Protein AF-A0A929SI65-F1 (afdb_monomer_lite)

Secondary structure (DSSP, 8-state):
--SSTTHHHHGGGTTT-SS----HHHHHHHHHHHHHHHHHHHHHHHTT-TT--HHHHHHHHHHHHHHGGGS-HHHHHHHHHHHHHHHHHHHHHHHHHHHT-

Structure (mmCIF, N/CA/C/O backbone):
data_AF-A0A929SI65-F1
#
_entry.id   AF-A0A929SI65-F1
#
loop_
_atom_site.group_PDB
_atom_site.id
_atom_site.type_symbol
_atom_site.label_atom_id
_atom_site.label_alt_id
_atom_site.label_comp_id
_atom_site.label_asym_id
_atom_site.label_entity_id
_atom_site.label_seq_id
_atom_site.pdbx_PDB_ins_code
_atom_site.Cartn_x
_atom_site.Cartn_y
_atom_site.Cartn_z
_atom_site.occupancy
_atom_site.B_iso_or_equiv
_atom_site.auth_seq_id
_atom_site.auth_comp_id
_atom_site.auth_asym_id
_atom_site.auth_atom_id
_atom_site.pdbx_PDB_model_num
ATOM 1 N N . MET A 1 1 ? 26.112 -36.694 -34.587 1.00 48.19 1 MET A N 1
ATOM 2 C CA . MET A 1 1 ? 25.001 -35.937 -33.964 1.00 48.19 1 MET A CA 1
ATOM 3 C C . MET A 1 1 ? 25.520 -35.176 -32.743 1.00 48.19 1 MET A C 1
ATOM 5 O O . MET A 1 1 ? 25.624 -35.774 -31.685 1.00 48.19 1 MET A O 1
ATOM 9 N N . LYS A 1 2 ? 25.972 -33.918 -32.879 1.00 50.22 2 LYS A N 1
ATOM 10 C CA . LYS A 1 2 ? 26.474 -33.116 -31.732 1.00 50.22 2 LYS A CA 1
ATOM 11 C C . LYS A 1 2 ? 26.578 -31.607 -32.040 1.00 50.22 2 LYS A C 1
ATOM 13 O O . LYS A 1 2 ? 27.536 -30.957 -31.653 1.00 50.22 2 LYS A O 1
ATOM 18 N N . LYS A 1 3 ? 25.615 -31.049 -32.788 1.00 49.16 3 LYS A N 1
ATOM 19 C CA . LYS A 1 3 ? 25.568 -29.600 -33.099 1.00 49.16 3 LYS A CA 1
ATOM 20 C C . LYS A 1 3 ? 24.253 -28.892 -32.733 1.00 49.16 3 LYS A C 1
ATOM 22 O O . LYS A 1 3 ? 24.191 -27.679 -32.856 1.00 49.16 3 LYS A O 1
ATOM 27 N N . SER A 1 4 ? 23.246 -29.592 -32.201 1.00 56.72 4 SER A N 1
ATOM 28 C CA . SER A 1 4 ? 21.922 -28.986 -31.942 1.00 56.72 4 SER A CA 1
ATOM 29 C C . SER A 1 4 ? 21.636 -28.583 -30.491 1.00 56.72 4 SER A C 1
ATOM 31 O O . SER A 1 4 ? 20.565 -28.054 -30.225 1.00 56.72 4 SER A O 1
ATOM 33 N N . LEU A 1 5 ? 22.559 -28.783 -29.545 1.00 52.94 5 LEU A N 1
ATOM 34 C CA . LEU A 1 5 ? 22.311 -28.432 -28.134 1.00 52.94 5 LEU A CA 1
ATOM 35 C C . LEU A 1 5 ? 22.540 -26.947 -27.808 1.00 52.94 5 LEU A C 1
ATOM 37 O O . LEU A 1 5 ? 21.985 -26.453 -26.836 1.00 52.94 5 LEU A O 1
ATOM 41 N N . LEU A 1 6 ? 23.301 -26.219 -28.630 1.00 52.31 6 LEU A N 1
ATOM 42 C CA . LEU A 1 6 ? 23.564 -24.790 -28.405 1.00 52.31 6 LEU A CA 1
ATOM 43 C C . LEU A 1 6 ? 22.420 -23.877 -28.874 1.00 52.31 6 LEU A C 1
ATOM 45 O O . LEU A 1 6 ? 22.271 -22.781 -28.347 1.00 52.31 6 LEU A O 1
ATOM 49 N N . LEU A 1 7 ? 21.576 -24.325 -29.811 1.00 51.19 7 LEU A N 1
ATOM 50 C CA . LEU A 1 7 ? 20.466 -23.514 -30.335 1.00 51.19 7 LEU A CA 1
ATOM 51 C C . LEU A 1 7 ? 19.223 -23.530 -29.433 1.00 51.19 7 LEU A C 1
ATOM 53 O O . LEU A 1 7 ? 18.476 -22.558 -29.415 1.00 51.19 7 LEU A O 1
ATOM 57 N N . LEU A 1 8 ? 19.032 -24.576 -28.622 1.00 51.12 8 LEU A N 1
ATOM 58 C CA . LEU A 1 8 ? 17.937 -24.637 -27.643 1.00 51.12 8 LEU A CA 1
ATOM 59 C C . LEU A 1 8 ? 18.182 -23.752 -26.409 1.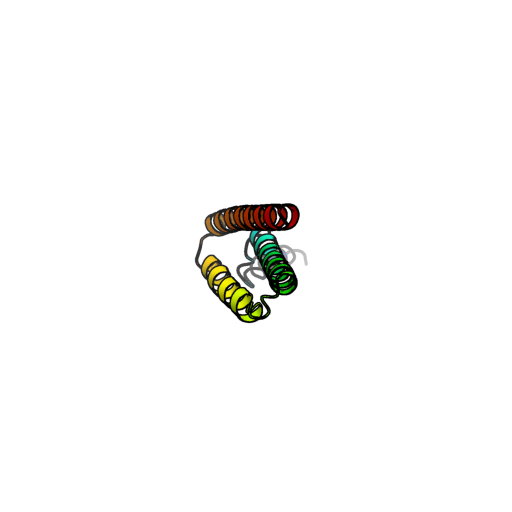00 51.12 8 LEU A C 1
ATOM 61 O O . LEU A 1 8 ? 17.228 -23.367 -25.740 1.00 51.12 8 LEU A O 1
ATOM 65 N N . ALA A 1 9 ? 19.435 -23.378 -26.130 1.00 51.72 9 ALA A N 1
ATOM 66 C CA . ALA A 1 9 ? 19.773 -22.493 -25.015 1.00 51.72 9 ALA A CA 1
ATOM 67 C C . ALA A 1 9 ? 19.530 -21.002 -25.324 1.00 51.72 9 ALA A C 1
ATOM 69 O O . ALA A 1 9 ? 19.297 -20.226 -24.400 1.00 51.72 9 ALA A O 1
ATOM 70 N N . LEU A 1 10 ? 19.522 -20.590 -26.601 1.00 44.00 10 LEU A N 1
ATOM 71 C CA . LEU A 1 10 ? 19.241 -19.196 -26.977 1.00 44.00 10 LEU A CA 1
ATOM 72 C C . LEU A 1 10 ? 17.742 -18.855 -27.009 1.00 44.00 10 LEU A C 1
ATOM 74 O O . LEU A 1 10 ? 17.383 -17.693 -26.839 1.00 44.00 10 LEU A O 1
ATOM 78 N N . CYS A 1 11 ? 16.852 -19.841 -27.152 1.00 50.94 11 CYS A N 1
ATOM 79 C CA . CYS A 1 11 ? 15.403 -19.598 -27.131 1.00 50.94 11 CYS A CA 1
ATOM 80 C C . CYS A 1 11 ? 14.806 -19.511 -25.715 1.00 50.94 11 CYS A C 1
ATOM 82 O O . CYS A 1 11 ? 13.673 -19.057 -25.566 1.00 50.94 11 CYS A O 1
ATOM 84 N N . ALA A 1 12 ? 15.557 -19.862 -24.665 1.00 47.69 12 ALA A N 1
ATOM 85 C CA . ALA A 1 12 ? 15.097 -19.706 -23.283 1.00 47.69 12 ALA A CA 1
ATOM 86 C C . ALA A 1 12 ? 15.080 -18.238 -22.806 1.00 47.69 12 ALA A C 1
ATOM 88 O O . ALA A 1 12 ? 14.394 -17.924 -21.839 1.00 47.69 12 ALA A O 1
ATOM 89 N N . PHE A 1 13 ? 15.765 -17.324 -23.506 1.00 50.56 13 PHE A N 1
ATOM 90 C CA . PHE A 1 13 ? 15.754 -15.888 -23.186 1.00 50.56 13 PHE A CA 1
ATOM 91 C C . PHE A 1 13 ? 14.695 -15.080 -23.954 1.00 50.56 13 PHE A C 1
ATOM 93 O O . PHE A 1 13 ? 14.452 -13.922 -23.628 1.00 50.56 13 PHE A O 1
ATOM 100 N N . ALA A 1 14 ? 14.025 -15.686 -24.941 1.00 51.16 14 ALA A N 1
ATOM 101 C CA . ALA A 1 14 ? 12.939 -15.051 -25.694 1.00 51.16 14 ALA A CA 1
ATOM 102 C C . ALA A 1 14 ? 11.536 -15.396 -25.147 1.00 51.16 14 ALA A C 1
ATOM 104 O O . ALA A 1 14 ? 10.557 -14.759 -25.525 1.00 51.16 14 ALA A O 1
ATOM 105 N N . GLY A 1 15 ? 11.429 -16.370 -24.232 1.00 41.47 15 GLY A N 1
ATOM 106 C CA . GLY A 1 15 ? 10.166 -16.804 -23.612 1.00 41.47 15 GLY A CA 1
ATOM 107 C C . GLY A 1 15 ? 9.781 -16.086 -22.311 1.00 41.47 15 GLY A C 1
ATOM 108 O O . GLY A 1 15 ? 8.687 -16.304 -21.803 1.00 41.47 15 GLY A O 1
ATOM 109 N N . GLN A 1 16 ? 10.646 -15.220 -21.771 1.00 41.50 16 GLN A N 1
ATOM 110 C CA . GLN A 1 16 ? 10.372 -14.396 -20.579 1.00 41.50 16 GLN A CA 1
ATOM 111 C C . GLN A 1 16 ? 10.190 -12.906 -20.907 1.00 41.50 16 GLN A C 1
ATOM 113 O O . GLN A 1 16 ? 10.216 -12.059 -20.022 1.00 41.50 16 GLN A O 1
ATOM 118 N N . LEU A 1 17 ? 9.917 -12.582 -22.174 1.00 42.88 17 LEU A N 1
ATOM 119 C CA . LEU A 1 17 ? 9.223 -11.339 -22.532 1.00 42.88 17 LEU A CA 1
ATOM 120 C C . LEU A 1 17 ? 7.697 -11.452 -22.303 1.00 42.88 17 LEU A C 1
ATOM 122 O O . LEU A 1 17 ? 6.915 -10.664 -22.830 1.00 42.88 17 LEU A O 1
ATOM 126 N N . ALA A 1 18 ? 7.252 -12.448 -21.533 1.00 46.09 18 ALA A N 1
ATOM 127 C CA . ALA A 1 18 ? 5.867 -12.626 -21.132 1.00 46.09 18 ALA A CA 1
ATOM 128 C C . ALA A 1 18 ? 5.598 -11.800 -19.864 1.00 46.09 18 ALA A C 1
ATOM 130 O O . ALA A 1 18 ? 5.960 -12.206 -18.765 1.00 46.09 18 ALA A O 1
ATOM 131 N N . ALA A 1 19 ? 4.951 -10.647 -20.065 1.00 45.56 19 ALA A N 1
ATOM 132 C CA . ALA A 1 19 ? 4.637 -9.601 -19.090 1.00 45.56 19 ALA A CA 1
ATOM 133 C C . ALA A 1 19 ? 5.871 -8.868 -18.543 1.00 45.56 19 ALA A C 1
ATOM 135 O O . ALA A 1 19 ? 6.790 -9.461 -17.993 1.00 45.56 19 ALA A O 1
ATOM 136 N N . ALA A 1 20 ? 5.885 -7.539 -18.661 1.00 54.53 20 ALA A N 1
ATOM 137 C CA . ALA A 1 20 ? 6.797 -6.703 -17.893 1.00 54.53 20 ALA A CA 1
ATOM 138 C C . ALA A 1 20 ? 6.494 -6.913 -16.398 1.00 54.53 20 ALA A C 1
ATOM 140 O O . ALA A 1 20 ? 5.632 -6.249 -15.822 1.00 54.53 20 ALA A O 1
ATOM 141 N N . ASP A 1 21 ? 7.136 -7.914 -15.796 1.00 71.38 21 ASP A N 1
ATOM 142 C CA . ASP A 1 21 ? 7.067 -8.193 -14.372 1.00 71.38 21 ASP A CA 1
ATOM 143 C C . ASP A 1 21 ? 7.616 -6.953 -13.661 1.00 71.38 21 ASP A C 1
ATOM 145 O O . ASP A 1 21 ? 8.816 -6.662 -13.720 1.00 71.38 21 ASP A O 1
ATOM 149 N N . MET A 1 22 ? 6.717 -6.176 -13.050 1.00 83.06 22 MET A N 1
ATOM 150 C CA . MET A 1 22 ? 7.100 -5.034 -12.222 1.00 83.06 22 MET A CA 1
ATOM 151 C C . MET A 1 22 ? 8.139 -5.490 -11.183 1.00 83.06 22 MET A C 1
ATOM 153 O O . MET A 1 22 ? 8.031 -6.618 -10.676 1.00 83.06 22 MET A O 1
ATOM 157 N N . PRO A 1 23 ? 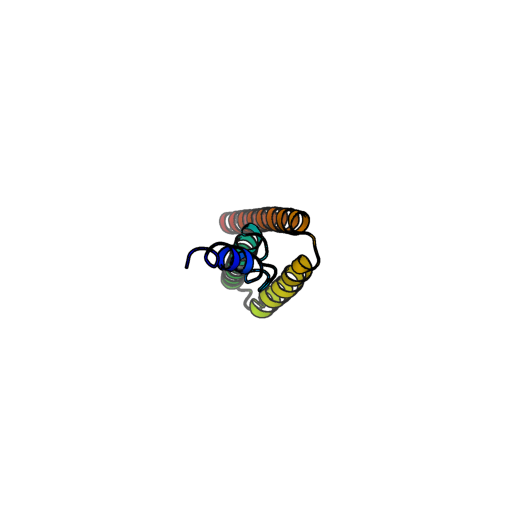9.121 -4.639 -10.832 1.00 90.56 23 PRO A N 1
ATOM 158 C CA . PRO A 1 23 ? 10.153 -4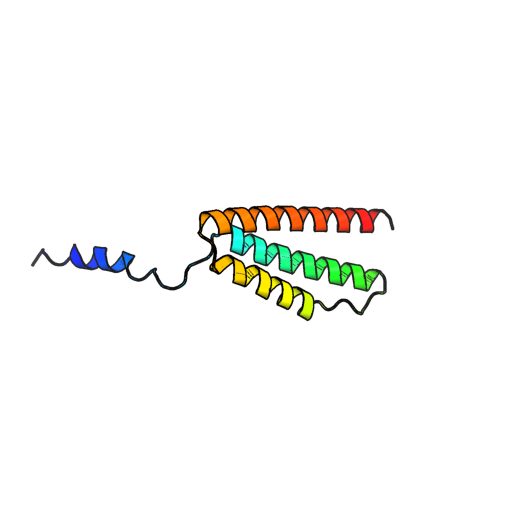.962 -9.860 1.00 90.56 23 PRO A CA 1
ATOM 159 C C . PRO A 1 23 ? 9.580 -5.583 -8.585 1.00 90.56 23 PRO A C 1
ATOM 161 O O . PRO A 1 23 ? 8.495 -5.221 -8.125 1.00 90.56 23 PRO A O 1
ATOM 164 N N . ALA A 1 24 ? 10.326 -6.494 -7.954 1.00 92.62 24 ALA A N 1
ATOM 165 C CA . ALA A 1 24 ? 9.862 -7.202 -6.757 1.00 92.62 24 ALA A CA 1
ATOM 166 C C . ALA A 1 24 ? 9.422 -6.253 -5.623 1.00 92.62 24 ALA A C 1
ATOM 168 O O . ALA A 1 24 ? 8.530 -6.583 -4.839 1.00 92.62 24 ALA A O 1
ATOM 169 N N . VAL A 1 25 ? 10.013 -5.055 -5.551 1.00 94.19 25 VAL A N 1
ATOM 170 C CA . VAL A 1 25 ? 9.617 -4.011 -4.598 1.00 94.19 25 VAL A CA 1
ATOM 171 C C . VAL A 1 25 ? 8.196 -3.489 -4.840 1.00 94.19 25 VAL A C 1
ATOM 173 O O . VAL A 1 25 ? 7.484 -3.231 -3.877 1.00 94.19 25 VAL A O 1
ATOM 176 N N . CYS A 1 26 ? 7.724 -3.442 -6.085 1.00 94.12 26 CYS A N 1
ATOM 177 C CA . CYS A 1 26 ? 6.355 -3.048 -6.415 1.00 94.12 26 CYS A CA 1
ATOM 178 C C . CYS A 1 26 ? 5.329 -4.086 -5.954 1.00 94.12 26 CYS A C 1
ATOM 180 O O . CYS A 1 26 ? 4.289 -3.729 -5.405 1.00 94.12 26 CYS A O 1
ATOM 182 N N . LYS A 1 27 ? 5.653 -5.385 -6.048 1.00 94.00 27 LYS A N 1
ATOM 183 C CA . LYS A 1 27 ? 4.805 -6.447 -5.473 1.00 94.00 27 LYS A CA 1
ATOM 184 C C . LYS A 1 27 ? 4.663 -6.284 -3.952 1.00 94.00 27 LYS A C 1
ATOM 186 O O . LYS A 1 27 ? 3.568 -6.452 -3.417 1.00 94.00 27 LYS A O 1
ATOM 191 N N . LYS A 1 28 ? 5.750 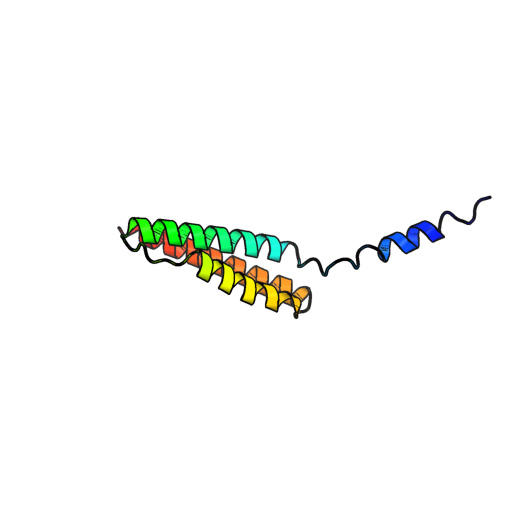-5.909 -3.261 1.00 95.75 28 LYS A N 1
ATOM 192 C CA . LYS A 1 28 ? 5.718 -5.584 -1.822 1.00 95.75 28 LYS A CA 1
ATOM 193 C C . LYS A 1 28 ? 4.880 -4.336 -1.543 1.00 95.75 28 LYS A C 1
ATOM 195 O O . LYS A 1 28 ? 4.077 -4.367 -0.619 1.00 95.75 28 LYS A O 1
ATOM 200 N N . TYR A 1 29 ? 5.038 -3.287 -2.351 1.00 96.94 29 TYR A N 1
ATOM 201 C CA . TYR A 1 29 ? 4.257 -2.055 -2.244 1.00 96.94 29 TYR A CA 1
ATOM 202 C C . TYR A 1 29 ? 2.754 -2.317 -2.360 1.00 96.94 29 TYR A C 1
ATOM 204 O O . TYR A 1 29 ? 2.015 -1.979 -1.441 1.00 96.94 29 TYR A O 1
ATOM 212 N N . LYS A 1 30 ? 2.310 -3.020 -3.411 1.00 96.25 30 LYS A N 1
ATOM 213 C CA . LYS A 1 30 ? 0.893 -3.370 -3.600 1.00 96.25 30 LYS A CA 1
ATOM 214 C C . LYS A 1 30 ? 0.308 -4.116 -2.404 1.00 96.25 30 LYS A C 1
ATOM 216 O O . LYS A 1 30 ? -0.772 -3.772 -1.932 1.00 96.25 30 LYS A O 1
ATOM 221 N N . LYS A 1 31 ? 1.029 -5.117 -1.890 1.00 96.88 31 LYS A N 1
ATOM 222 C CA . LYS A 1 31 ? 0.594 -5.860 -0.703 1.00 96.88 31 LYS A CA 1
ATOM 223 C C . LYS A 1 31 ? 0.470 -4.946 0.523 1.00 96.88 31 LYS A C 1
ATOM 225 O O . LYS A 1 31 ? -0.558 -4.976 1.189 1.00 96.88 31 LYS A O 1
ATOM 230 N N . ALA A 1 32 ? 1.488 -4.129 0.792 1.00 97.19 32 ALA A N 1
ATOM 231 C CA . ALA A 1 32 ? 1.507 -3.231 1.945 1.00 97.19 32 ALA A CA 1
ATOM 232 C C . ALA A 1 32 ? 0.395 -2.169 1.875 1.00 97.19 32 ALA A C 1
ATOM 234 O O . ALA A 1 32 ? -0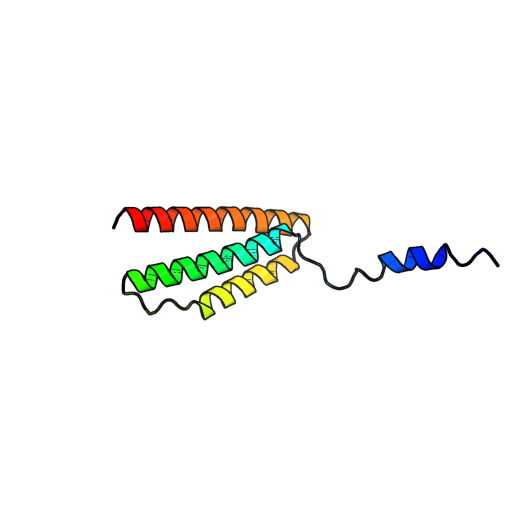.269 -1.910 2.873 1.00 97.19 32 ALA A O 1
ATOM 235 N N . ALA A 1 33 ? 0.140 -1.601 0.694 1.00 97.50 33 ALA A N 1
ATOM 236 C CA . ALA A 1 33 ? -0.933 -0.632 0.493 1.00 97.50 33 ALA A CA 1
ATOM 237 C C . ALA A 1 33 ? -2.315 -1.238 0.785 1.00 97.50 33 ALA A C 1
ATOM 239 O O . ALA A 1 33 ? -3.097 -0.659 1.533 1.00 97.50 33 ALA A O 1
ATOM 240 N N . TYR A 1 34 ? -2.591 -2.442 0.274 1.00 97.69 34 TYR A N 1
ATOM 241 C CA . TYR A 1 34 ? -3.838 -3.162 0.557 1.00 97.69 34 TYR A CA 1
ATOM 242 C C . TYR A 1 34 ? -4.022 -3.441 2.052 1.00 97.69 34 TYR A C 1
ATOM 244 O O . TYR A 1 34 ? -5.102 -3.211 2.595 1.00 97.69 34 TYR A O 1
ATOM 252 N N . GLU A 1 35 ? -2.970 -3.922 2.718 1.00 97.56 35 GLU A N 1
ATOM 253 C CA . GLU A 1 35 ? -2.996 -4.175 4.160 1.00 97.56 35 GLU A CA 1
ATOM 254 C C . GLU A 1 35 ? -3.235 -2.884 4.956 1.00 97.56 35 GLU A C 1
ATOM 256 O O . GLU A 1 35 ? -3.981 -2.901 5.937 1.00 97.56 35 GLU A O 1
ATOM 261 N N . SER A 1 36 ? -2.652 -1.762 4.524 1.00 96.88 36 SER A N 1
ATOM 262 C CA . SER A 1 36 ? -2.862 -0.449 5.139 1.00 96.88 36 SER A CA 1
ATOM 263 C C . SER A 1 36 ? -4.302 0.046 4.965 1.00 96.88 36 SER A C 1
ATOM 265 O O . SER A 1 36 ? -4.937 0.410 5.955 1.00 96.88 36 SER A O 1
ATOM 267 N N . ILE A 1 37 ? -4.879 -0.058 3.761 1.00 97.19 37 ILE A N 1
ATOM 268 C CA . ILE A 1 37 ? -6.298 0.254 3.497 1.00 97.19 37 ILE A CA 1
ATOM 269 C C . ILE A 1 37 ? -7.213 -0.560 4.426 1.00 97.19 37 ILE A C 1
ATOM 271 O O . ILE A 1 37 ? -8.107 -0.009 5.070 1.00 97.19 37 ILE A O 1
ATOM 275 N N . ASP A 1 38 ? -6.957 -1.863 4.576 1.00 96.00 38 ASP A N 1
ATOM 276 C CA . ASP A 1 38 ? -7.751 -2.723 5.461 1.00 96.00 38 ASP A CA 1
ATOM 277 C C . ASP A 1 38 ? -7.582 -2.353 6.949 1.00 96.00 38 ASP A C 1
ATOM 279 O O . ASP A 1 38 ? -8.533 -2.445 7.734 1.00 96.00 38 ASP A O 1
ATOM 283 N N . LYS A 1 39 ? -6.387 -1.917 7.371 1.00 95.06 39 LYS A N 1
ATOM 284 C CA . LYS A 1 39 ? -6.142 -1.415 8.736 1.00 95.06 39 LYS A CA 1
ATOM 285 C C . LYS A 1 39 ? -6.880 -0.101 8.995 1.00 95.06 39 LYS A C 1
ATOM 287 O O . LYS A 1 39 ? -7.441 0.052 10.083 1.00 95.06 39 LYS A O 1
ATOM 292 N N . ILE A 1 40 ? -6.899 0.812 8.023 1.00 93.69 40 ILE A N 1
ATOM 293 C CA . ILE A 1 40 ? -7.633 2.083 8.096 1.00 93.69 40 ILE A CA 1
ATOM 294 C C . ILE A 1 40 ? -9.130 1.809 8.213 1.00 93.69 40 ILE A C 1
ATOM 296 O O . ILE A 1 40 ? -9.767 2.340 9.116 1.00 93.69 40 ILE A O 1
ATOM 300 N N . ALA A 1 41 ? -9.674 0.909 7.392 1.00 94.00 41 ALA A N 1
ATOM 301 C CA . ALA A 1 41 ? -11.082 0.522 7.445 1.00 94.00 41 ALA A CA 1
ATOM 302 C C . ALA A 1 41 ? -11.492 -0.021 8.820 1.00 94.00 41 ALA A C 1
ATOM 304 O O . ALA A 1 41 ? -12.499 0.389 9.397 1.00 94.00 41 ALA A O 1
ATOM 305 N N . LYS A 1 42 ? -10.677 -0.920 9.389 1.00 92.88 42 LYS A N 1
ATOM 306 C CA . LYS A 1 42 ? -10.905 -1.461 10.739 1.00 92.88 42 LYS A CA 1
ATOM 307 C C . LYS A 1 42 ? -10.872 -0.367 11.802 1.00 92.88 42 LYS A C 1
ATOM 309 O O . LYS A 1 42 ? -11.679 -0.397 12.726 1.00 92.88 42 LYS A O 1
ATOM 314 N N . PHE A 1 43 ? -9.945 0.580 11.681 1.00 90.88 43 PHE A N 1
ATOM 315 C CA . PHE A 1 43 ? -9.852 1.710 12.598 1.00 90.88 43 PHE A CA 1
ATOM 316 C C . PHE A 1 43 ? -11.041 2.670 12.462 1.00 90.88 43 PHE A C 1
ATOM 318 O O . PHE A 1 43 ? -11.610 3.059 13.475 1.00 90.88 43 PHE A O 1
ATOM 325 N N . ALA A 1 44 ? -11.465 2.996 11.239 1.00 90.88 44 ALA A N 1
ATOM 326 C CA . ALA A 1 44 ? -12.646 3.817 10.975 1.00 90.88 44 ALA A CA 1
ATOM 327 C C . ALA A 1 44 ? -13.905 3.188 11.590 1.00 90.88 44 ALA A C 1
ATOM 329 O O . ALA A 1 44 ? -14.610 3.846 12.356 1.00 90.88 44 ALA A O 1
ATOM 330 N N . LYS A 1 45 ? -14.104 1.880 11.378 1.00 90.56 45 LYS A N 1
ATOM 331 C CA . LYS A 1 45 ? -15.205 1.128 11.990 1.00 90.56 45 LYS A CA 1
ATOM 332 C C . LYS A 1 45 ? -15.164 1.168 13.520 1.00 90.56 45 LYS A C 1
ATOM 334 O O . LYS A 1 45 ? -16.198 1.366 14.148 1.00 90.56 45 LYS A O 1
ATOM 339 N N . ALA A 1 46 ? -13.985 1.018 14.128 1.00 90.12 46 ALA A N 1
ATOM 340 C CA . ALA A 1 46 ? -13.830 1.114 15.582 1.00 90.12 46 ALA A CA 1
ATOM 341 C C . ALA A 1 46 ? -14.184 2.510 16.135 1.00 90.12 46 ALA A C 1
ATOM 343 O O . ALA A 1 46 ? -14.579 2.623 17.289 1.00 90.12 46 ALA A O 1
ATOM 344 N N . GLN A 1 47 ? -14.096 3.553 15.306 1.00 87.31 47 GLN A N 1
ATOM 345 C CA . GLN A 1 47 ? -14.513 4.919 15.635 1.00 87.31 47 GLN A CA 1
ATOM 346 C C . GLN A 1 47 ? -15.972 5.237 15.261 1.00 87.31 47 GLN A C 1
ATOM 348 O O . GLN A 1 47 ? -16.370 6.400 15.294 1.00 87.31 47 GLN A O 1
ATOM 353 N N . GLY A 1 48 ? -16.769 4.240 14.867 1.00 88.75 48 GLY A N 1
ATOM 354 C CA . GLY A 1 48 ? -18.157 4.445 14.440 1.00 88.75 48 GLY A CA 1
ATOM 355 C C . GLY A 1 48 ? -18.307 5.078 13.053 1.00 88.75 48 GLY A C 1
ATOM 356 O O . GLY A 1 48 ? -19.393 5.533 12.709 1.00 88.75 48 GLY A O 1
ATOM 357 N N . LYS A 1 49 ? -17.236 5.114 12.247 1.00 82.38 49 LYS A N 1
ATOM 358 C CA . LYS A 1 49 ? -17.266 5.544 10.841 1.00 82.38 49 LYS A CA 1
ATOM 359 C C . LYS A 1 49 ? -17.375 4.318 9.937 1.00 82.38 49 LYS A C 1
ATOM 361 O O . LYS A 1 49 ? -16.371 3.706 9.572 1.00 82.38 49 LYS A O 1
ATOM 366 N N . GLU A 1 50 ? -18.609 3.911 9.655 1.00 78.38 50 GLU A N 1
ATOM 367 C CA . GLU A 1 50 ? -18.917 2.694 8.887 1.00 78.38 50 GLU A CA 1
ATOM 368 C C . GLU A 1 50 ? -18.884 2.894 7.363 1.00 78.38 50 GLU A C 1
ATOM 370 O O . GLU A 1 50 ? -18.971 1.929 6.609 1.00 78.38 50 GLU A O 1
ATOM 375 N N . ASP A 1 51 ? -18.722 4.133 6.906 1.00 86.62 51 ASP A N 1
ATOM 376 C CA . ASP A 1 51 ? -18.811 4.571 5.512 1.00 86.62 51 ASP A CA 1
ATOM 377 C C . ASP A 1 51 ? -17.477 4.532 4.746 1.00 86.62 51 ASP A C 1
ATOM 379 O O . ASP A 1 51 ? -17.399 4.994 3.608 1.00 86.62 51 ASP A O 1
ATOM 383 N N . TYR A 1 52 ? -16.414 3.965 5.328 1.00 88.69 52 TYR A N 1
ATOM 384 C CA . TYR A 1 52 ? -15.135 3.839 4.629 1.00 88.69 52 TYR A CA 1
ATOM 385 C C . TYR A 1 52 ? -15.220 2.838 3.464 1.00 88.69 52 TYR A C 1
ATOM 387 O O . TYR A 1 52 ? -15.287 1.621 3.667 1.00 88.69 52 TYR A O 1
ATOM 395 N N . ASP A 1 53 ? -15.159 3.350 2.233 1.00 93.81 53 ASP A N 1
ATOM 396 C CA . ASP A 1 53 ? -15.205 2.544 1.012 1.00 93.81 53 ASP A CA 1
ATOM 397 C C . ASP A 1 53 ? -13.858 1.860 0.713 1.00 93.81 53 ASP A C 1
ATOM 399 O O . ASP A 1 53 ? -13.015 2.348 -0.043 1.00 93.81 53 ASP A O 1
ATOM 403 N N . VAL A 1 54 ? -13.667 0.675 1.300 1.00 94.75 54 VAL A N 1
ATOM 404 C CA . VAL A 1 54 ? -12.496 -0.188 1.060 1.00 94.75 54 VAL A CA 1
ATOM 405 C C . VAL A 1 54 ? -12.353 -0.565 -0.413 1.00 94.75 54 VAL A C 1
ATOM 407 O O . VAL A 1 54 ? -11.234 -0.665 -0.922 1.00 94.75 54 VAL A O 1
ATOM 410 N N . ALA A 1 55 ? -13.471 -0.834 -1.090 1.00 96.00 55 ALA A N 1
ATOM 411 C CA . ALA A 1 55 ? -13.455 -1.294 -2.471 1.00 96.00 55 ALA A CA 1
ATOM 412 C C . ALA A 1 55 ? -13.043 -0.155 -3.410 1.00 96.00 55 ALA A C 1
ATOM 414 O O . ALA A 1 55 ? -12.183 -0.364 -4.268 1.00 96.00 55 ALA A O 1
ATOM 415 N N . GLY A 1 56 ? -13.592 1.043 -3.195 1.00 97.62 56 GLY A N 1
ATOM 416 C CA . GLY A 1 56 ? -13.181 2.275 -3.864 1.00 97.62 56 GLY A CA 1
ATOM 417 C C . GLY A 1 56 ? -11.702 2.572 -3.646 1.00 97.62 56 GLY A C 1
ATOM 418 O O . GLY A 1 56 ? -10.956 2.662 -4.615 1.00 97.62 56 GLY A O 1
ATOM 419 N N . ALA A 1 57 ? -11.237 2.573 -2.393 1.00 95.56 57 ALA A N 1
ATOM 420 C CA . ALA A 1 57 ? -9.833 2.841 -2.075 1.00 95.56 57 ALA A CA 1
ATOM 421 C C . ALA A 1 57 ? -8.858 1.853 -2.749 1.00 95.56 57 ALA A C 1
ATOM 423 O O . ALA A 1 57 ? -7.822 2.257 -3.277 1.00 95.56 57 ALA A O 1
ATOM 424 N N . LYS A 1 58 ? -9.184 0.551 -2.779 1.00 97.06 58 LYS A N 1
ATOM 425 C CA . LYS A 1 58 ? -8.361 -0.458 -3.478 1.00 97.06 58 LYS A CA 1
ATOM 426 C C . LYS A 1 58 ? -8.385 -0.279 -4.994 1.00 97.06 58 LYS A C 1
ATOM 428 O O . LYS A 1 58 ? -7.365 -0.503 -5.642 1.00 97.06 58 LYS A O 1
ATOM 433 N N . LYS A 1 59 ? -9.529 0.113 -5.557 1.00 97.56 59 LYS A N 1
ATOM 434 C CA . LYS A 1 59 ? -9.680 0.385 -6.990 1.00 97.56 59 LYS A CA 1
ATOM 435 C C . LYS A 1 59 ? -8.874 1.612 -7.417 1.00 97.56 59 LYS A C 1
ATOM 437 O O . LYS A 1 59 ? -8.200 1.545 -8.443 1.00 97.56 59 LYS A O 1
ATOM 442 N N . ASP A 1 60 ? -8.924 2.686 -6.637 1.00 96.81 60 ASP A N 1
ATOM 443 C CA . ASP A 1 60 ? -8.154 3.904 -6.897 1.00 96.81 60 ASP A CA 1
ATOM 444 C C . ASP A 1 60 ? -6.655 3.609 -6.807 1.00 96.81 60 ASP A C 1
ATOM 446 O O . ASP A 1 60 ? -5.918 3.874 -7.754 1.00 96.81 60 ASP A O 1
ATOM 450 N N . PHE A 1 61 ? -6.227 2.898 -5.758 1.00 97.00 61 PHE A N 1
ATOM 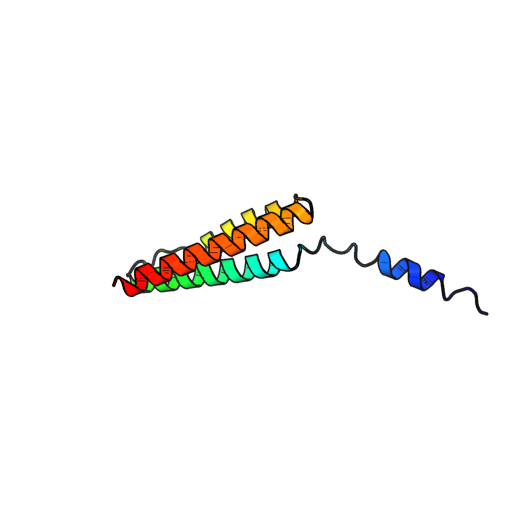451 C CA . PHE A 1 61 ? -4.850 2.421 -5.659 1.00 97.00 61 PHE A CA 1
ATOM 452 C C . PHE A 1 61 ? -4.431 1.561 -6.862 1.00 97.00 61 PHE A C 1
ATOM 454 O O . PHE A 1 61 ? -3.328 1.716 -7.380 1.00 97.00 61 PHE A O 1
ATOM 461 N N . ASP A 1 62 ? -5.270 0.623 -7.315 1.00 96.50 62 ASP A N 1
ATOM 462 C CA . ASP A 1 62 ? -4.925 -0.233 -8.453 1.00 96.50 62 ASP A CA 1
ATOM 463 C C . ASP A 1 62 ? -4.772 0.555 -9.754 1.00 96.50 62 ASP A C 1
ATOM 465 O O . ASP A 1 62 ? -3.955 0.167 -10.595 1.00 96.50 62 ASP A O 1
ATOM 469 N N . LYS A 1 63 ? -5.539 1.638 -9.921 1.00 96.56 63 LYS A N 1
ATOM 470 C CA . LYS A 1 63 ? -5.406 2.550 -11.056 1.00 96.56 63 LYS A CA 1
ATOM 471 C C . LYS A 1 63 ? -4.040 3.233 -11.018 1.00 96.56 63 LYS A C 1
ATOM 473 O O . LYS A 1 63 ? -3.281 3.077 -11.972 1.00 96.56 63 LYS A O 1
ATOM 478 N N . ASP A 1 64 ? -3.691 3.862 -9.900 1.00 94.38 64 ASP A N 1
ATOM 479 C CA . ASP A 1 64 ? -2.406 4.551 -9.725 1.00 94.38 64 ASP A CA 1
ATOM 480 C C . ASP A 1 64 ? -1.226 3.571 -9.863 1.00 94.38 64 ASP A C 1
ATOM 482 O O . ASP A 1 64 ? -0.237 3.819 -10.554 1.00 94.38 64 ASP A O 1
ATOM 486 N N . TYR A 1 65 ? -1.353 2.377 -9.281 1.00 93.56 65 TYR A N 1
ATOM 487 C CA . TYR A 1 65 ? -0.347 1.323 -9.381 1.00 93.56 65 TYR A CA 1
ATOM 488 C C . TYR A 1 65 ? -0.181 0.793 -10.815 1.00 93.56 65 TYR A C 1
ATOM 490 O O . TYR A 1 65 ? 0.910 0.359 -11.195 1.00 93.56 65 TYR A O 1
ATOM 498 N N . ALA A 1 66 ? -1.241 0.794 -11.631 1.00 94.50 66 ALA A N 1
ATOM 499 C CA . ALA A 1 66 ? -1.160 0.389 -13.031 1.00 94.50 66 ALA A CA 1
ATOM 500 C C . ALA A 1 66 ? -0.399 1.410 -13.889 1.00 94.50 66 ALA A C 1
ATOM 502 O O . ALA A 1 66 ? 0.307 0.992 -14.811 1.00 94.50 66 ALA A O 1
ATOM 503 N N . GLU A 1 67 ? -0.483 2.703 -13.564 1.00 92.94 67 GLU A N 1
ATOM 504 C CA . GLU A 1 67 ? 0.242 3.775 -14.263 1.00 92.94 67 GLU A CA 1
ATOM 505 C C . GLU A 1 67 ? 1.765 3.609 -14.151 1.00 92.94 67 GLU A C 1
ATOM 507 O O . GLU A 1 67 ? 2.494 3.890 -15.104 1.00 92.94 67 GLU A O 1
ATOM 512 N N . LEU A 1 68 ? 2.255 3.008 -13.058 1.00 91.69 68 LEU A N 1
ATOM 513 C CA . LEU A 1 68 ? 3.677 2.694 -12.875 1.00 91.69 68 LEU A CA 1
ATOM 514 C C . LEU A 1 68 ? 4.247 1.797 -13.985 1.00 91.69 68 LEU A C 1
ATOM 516 O O . LEU A 1 68 ? 5.436 1.873 -14.285 1.00 91.69 68 LEU A O 1
ATOM 520 N N . LYS A 1 69 ? 3.419 0.977 -14.649 1.00 89.06 69 LYS A N 1
ATOM 521 C CA . LYS A 1 69 ? 3.870 0.137 -15.774 1.00 89.06 69 LYS A CA 1
ATOM 522 C C . LYS A 1 69 ? 4.361 0.954 -16.971 1.00 89.06 69 LYS A C 1
ATOM 524 O O . LYS A 1 69 ? 5.096 0.408 -17.790 1.00 89.06 69 LYS A O 1
ATOM 529 N N . GLY A 1 70 ? 3.947 2.219 -17.083 1.00 90.25 70 GLY A N 1
ATOM 530 C CA . GLY A 1 70 ? 4.416 3.143 -18.115 1.00 90.25 70 GLY A CA 1
ATOM 531 C C . GLY A 1 70 ? 5.824 3.691 -17.866 1.00 90.25 70 GLY A C 1
ATOM 532 O O . GLY A 1 70 ? 6.411 4.274 -18.772 1.00 90.25 70 GLY A O 1
ATOM 533 N N . LEU A 1 71 ? 6.374 3.496 -16.666 1.00 91.56 71 LEU A N 1
ATOM 534 C CA . LEU A 1 71 ? 7.694 3.985 -16.277 1.00 91.56 71 LEU A CA 1
ATOM 535 C C . LEU A 1 71 ? 8.799 2.975 -16.619 1.00 91.56 71 LEU A C 1
ATOM 537 O O . LEU A 1 71 ? 8.548 1.775 -16.764 1.00 91.56 71 LEU A O 1
ATOM 541 N N . SER A 1 72 ? 10.052 3.430 -16.675 1.00 93.31 72 SER A N 1
ATOM 542 C CA . SER A 1 72 ? 11.207 2.527 -16.731 1.00 93.31 72 SER A CA 1
ATOM 543 C C . SER A 1 72 ? 11.320 1.682 -15.454 1.00 93.31 72 SER A C 1
ATOM 545 O O . SER A 1 72 ? 10.797 2.033 -14.399 1.00 93.31 72 SER A O 1
ATOM 547 N N . LYS A 1 73 ? 12.062 0.567 -15.497 1.00 92.00 73 LYS A N 1
ATOM 548 C CA . LYS A 1 73 ? 12.245 -0.298 -14.312 1.00 92.00 73 LYS A CA 1
ATOM 549 C C . LYS A 1 73 ? 12.847 0.444 -13.112 1.00 92.00 73 LYS A C 1
ATOM 551 O O . LYS A 1 73 ? 12.453 0.179 -11.981 1.00 92.00 73 LYS A O 1
ATOM 556 N N . GLN A 1 74 ? 13.782 1.366 -13.347 1.00 94.38 74 GLN A N 1
ATOM 557 C CA . GLN A 1 74 ? 14.411 2.148 -12.279 1.00 94.38 74 GLN A CA 1
ATOM 558 C C . GLN A 1 74 ? 13.426 3.146 -11.653 1.00 94.38 74 GLN A C 1
ATOM 560 O O . GLN A 1 74 ? 13.397 3.313 -10.432 1.00 94.38 74 GLN A O 1
ATOM 565 N N . GLU A 1 75 ? 12.594 3.779 -12.476 1.00 95.31 75 GLU A N 1
ATOM 566 C CA . GLU A 1 75 ? 11.530 4.673 -12.014 1.00 95.31 75 GLU A CA 1
ATOM 567 C C . GLU A 1 75 ? 10.444 3.898 -11.261 1.00 95.31 75 GLU A C 1
ATOM 569 O O . GLU A 1 75 ? 10.040 4.326 -10.185 1.00 95.31 75 GLU A O 1
ATOM 574 N N . GLN A 1 76 ? 10.058 2.709 -11.742 1.00 94.31 76 GLN A N 1
ATOM 575 C CA . GLN A 1 76 ? 9.171 1.791 -11.020 1.00 94.31 76 GLN A CA 1
ATOM 576 C C . GLN A 1 76 ? 9.742 1.439 -9.643 1.00 94.31 76 GLN A C 1
ATOM 578 O O . GLN A 1 76 ? 9.051 1.559 -8.635 1.00 94.31 76 GLN A O 1
ATOM 583 N N . GLU A 1 77 ? 11.015 1.037 -9.563 1.00 95.19 77 GLU A N 1
ATOM 584 C CA . GLU A 1 77 ? 11.646 0.739 -8.276 1.00 95.19 77 GLU A CA 1
ATOM 585 C C . GLU A 1 77 ? 11.651 1.938 -7.330 1.00 95.19 77 GLU A C 1
ATOM 587 O O . GLU A 1 77 ? 11.414 1.769 -6.135 1.00 95.19 77 GLU A O 1
ATOM 592 N N . THR A 1 78 ? 11.929 3.131 -7.852 1.00 97.25 78 THR A N 1
ATOM 593 C CA . THR A 1 78 ? 11.980 4.367 -7.064 1.00 97.25 78 THR A CA 1
ATOM 594 C C . THR A 1 78 ? 10.594 4.733 -6.542 1.00 97.25 78 THR A C 1
ATOM 596 O O . THR A 1 78 ? 10.432 4.907 -5.335 1.00 97.25 78 THR A O 1
ATOM 599 N N . ALA A 1 79 ? 9.583 4.749 -7.414 1.00 96.69 79 ALA A N 1
ATOM 600 C CA . ALA A 1 79 ? 8.200 5.039 -7.051 1.00 96.69 79 ALA A CA 1
ATOM 601 C C . ALA A 1 79 ? 7.658 4.026 -6.031 1.00 96.69 79 ALA A C 1
ATOM 603 O O . ALA A 1 79 ? 7.112 4.406 -5.002 1.00 96.69 79 ALA A O 1
ATOM 604 N N . CYS A 1 80 ? 7.889 2.729 -6.242 1.00 96.69 80 CYS A N 1
ATOM 605 C CA . CYS A 1 80 ? 7.436 1.693 -5.313 1.00 96.69 80 CYS A CA 1
ATOM 606 C C . CYS A 1 80 ? 8.181 1.718 -3.967 1.00 96.69 80 CYS A C 1
ATOM 608 O O . CYS A 1 80 ? 7.601 1.356 -2.943 1.00 96.69 80 CYS A O 1
ATOM 610 N N . LYS A 1 81 ? 9.459 2.132 -3.931 1.00 97.75 81 LYS A N 1
ATOM 611 C CA . LYS A 1 81 ? 10.184 2.376 -2.669 1.00 97.75 81 LYS A CA 1
ATOM 612 C C . LYS A 1 81 ? 9.604 3.578 -1.927 1.00 97.75 81 LYS A C 1
ATOM 614 O O . LYS A 1 81 ? 9.404 3.472 -0.722 1.00 97.75 81 LYS A O 1
ATOM 619 N N . ALA A 1 82 ? 9.314 4.671 -2.634 1.00 96.75 82 ALA A N 1
ATOM 620 C CA . ALA A 1 82 ? 8.670 5.849 -2.058 1.00 96.75 82 ALA A CA 1
ATOM 621 C C . ALA A 1 82 ? 7.283 5.501 -1.494 1.00 96.75 82 ALA A C 1
ATOM 623 O O . ALA A 1 82 ? 7.042 5.715 -0.311 1.00 96.75 82 ALA A O 1
ATOM 624 N N . GLY A 1 83 ? 6.441 4.819 -2.273 1.00 96.44 83 GLY A N 1
ATOM 625 C CA . GLY A 1 83 ? 5.124 4.372 -1.817 1.00 96.44 83 GLY A CA 1
ATOM 626 C C . GLY A 1 83 ? 5.181 3.417 -0.617 1.00 96.44 83 GLY A C 1
ATOM 627 O O . GLY A 1 83 ? 4.331 3.472 0.266 1.00 96.44 83 GLY A O 1
ATOM 628 N N . LEU A 1 84 ? 6.205 2.559 -0.513 1.00 97.12 84 LEU A N 1
ATOM 629 C CA . LEU A 1 84 ? 6.426 1.755 0.699 1.00 97.12 84 LEU A CA 1
ATOM 630 C C . LEU A 1 84 ? 6.779 2.602 1.926 1.00 97.12 84 LEU A C 1
ATOM 632 O O . LEU A 1 84 ? 6.425 2.215 3.039 1.00 97.12 84 LEU A O 1
ATOM 636 N N . THR A 1 85 ? 7.501 3.707 1.748 1.00 97.44 85 THR A N 1
ATOM 637 C CA . THR A 1 85 ? 7.783 4.660 2.828 1.00 97.44 85 THR A CA 1
ATOM 638 C C . THR A 1 85 ? 6.500 5.366 3.258 1.00 97.44 85 THR A C 1
ATOM 640 O O . THR A 1 85 ? 6.185 5.345 4.444 1.00 97.44 85 THR A O 1
ATOM 643 N N . GLU A 1 86 ? 5.704 5.864 2.312 1.00 95.94 86 GLU A N 1
ATOM 644 C CA . GLU A 1 86 ? 4.416 6.513 2.595 1.00 95.94 86 GLU A CA 1
ATOM 645 C C . GLU A 1 86 ? 3.453 5.578 3.337 1.00 95.94 86 GLU A C 1
ATOM 647 O O . GLU A 1 86 ? 2.858 5.959 4.343 1.00 95.94 86 GLU A O 1
ATOM 652 N N . VAL A 1 87 ? 3.351 4.310 2.916 1.00 96.44 87 VAL A N 1
ATOM 653 C CA . VAL A 1 87 ? 2.528 3.315 3.623 1.00 96.44 87 VAL A CA 1
ATOM 654 C C . VAL A 1 87 ? 2.967 3.163 5.082 1.00 96.44 87 VAL A C 1
ATOM 656 O O . VAL A 1 87 ? 2.115 3.080 5.965 1.00 96.44 87 VAL A O 1
ATOM 659 N N . LYS A 1 88 ? 4.275 3.158 5.367 1.00 95.50 88 LYS A N 1
ATOM 660 C CA . LYS A 1 88 ? 4.778 3.078 6.748 1.00 95.50 88 LYS A CA 1
ATOM 661 C C . LYS A 1 88 ? 4.450 4.326 7.560 1.00 95.50 88 LYS A C 1
ATOM 663 O O . LYS A 1 88 ? 4.129 4.198 8.737 1.00 95.50 88 LYS A O 1
ATOM 668 N N . GLU A 1 89 ? 4.529 5.507 6.957 1.00 96.19 89 GLU A N 1
ATOM 669 C CA . GLU A 1 89 ? 4.168 6.765 7.618 1.00 96.19 89 GLU A CA 1
ATOM 670 C C . GLU A 1 89 ? 2.677 6.800 7.960 1.00 96.19 89 GLU A C 1
ATOM 672 O O . GLU A 1 89 ? 2.310 7.138 9.086 1.00 96.19 89 GLU A O 1
ATOM 677 N N . VAL A 1 90 ? 1.822 6.346 7.039 1.00 94.62 90 VAL A N 1
ATOM 678 C CA . VAL A 1 90 ? 0.383 6.184 7.280 1.00 94.62 90 VAL A CA 1
ATOM 679 C C . VAL A 1 90 ? 0.123 5.188 8.411 1.00 94.62 90 VAL A C 1
ATOM 681 O O . VAL A 1 90 ? -0.685 5.461 9.298 1.00 94.62 90 VAL A O 1
ATOM 684 N N . GLU A 1 91 ? 0.816 4.047 8.433 1.00 93.75 91 GLU A N 1
ATOM 685 C CA . GLU A 1 91 ? 0.680 3.071 9.520 1.00 93.75 91 GLU A CA 1
ATOM 686 C C . GLU A 1 91 ? 1.140 3.626 10.875 1.00 93.75 91 GLU A C 1
ATOM 688 O O . GLU A 1 91 ? 0.474 3.394 11.886 1.00 93.75 91 GLU A O 1
ATOM 693 N N . ALA A 1 92 ? 2.234 4.391 10.904 1.00 94.94 92 ALA A N 1
ATOM 694 C CA . ALA A 1 92 ? 2.721 5.048 12.112 1.00 94.94 92 ALA A CA 1
ATOM 695 C C . ALA A 1 92 ? 1.724 6.101 12.619 1.00 94.94 92 ALA A C 1
ATOM 697 O O . ALA A 1 92 ? 1.397 6.113 13.807 1.00 94.94 92 ALA A O 1
ATOM 698 N N . ALA A 1 93 ? 1.174 6.927 11.725 1.00 94.00 93 ALA A N 1
ATOM 699 C CA . ALA A 1 93 ? 0.133 7.895 12.063 1.00 94.00 93 ALA A CA 1
ATOM 700 C C . ALA A 1 93 ? -1.124 7.199 12.608 1.00 94.00 93 ALA A C 1
ATOM 702 O O . ALA A 1 93 ? -1.665 7.597 13.640 1.00 94.00 93 ALA A O 1
ATOM 703 N N . LEU A 1 94 ? -1.551 6.102 11.974 1.00 92.06 94 LEU A N 1
ATOM 704 C CA . LEU A 1 94 ? -2.673 5.291 12.442 1.00 92.06 94 LEU A CA 1
ATOM 705 C C . LEU A 1 94 ? -2.422 4.717 13.844 1.00 92.06 94 LEU A C 1
ATOM 707 O O . LEU A 1 94 ? -3.342 4.645 14.658 1.00 92.06 94 LEU A O 1
ATOM 711 N N . GLN A 1 95 ? -1.189 4.302 14.141 1.00 92.00 95 GLN A N 1
ATOM 712 C CA . GLN A 1 95 ? -0.810 3.816 15.465 1.00 92.00 95 GLN A CA 1
ATOM 713 C C . GLN A 1 95 ? -0.833 4.932 16.513 1.00 92.00 95 GLN A C 1
ATOM 715 O O . GLN A 1 95 ? -1.383 4.718 17.590 1.00 92.00 95 GLN A O 1
ATOM 720 N N . MET A 1 96 ? -0.307 6.117 16.192 1.00 92.62 96 MET A N 1
ATOM 721 C CA . MET A 1 96 ? -0.354 7.275 17.094 1.00 92.62 96 MET A CA 1
ATOM 722 C C . MET A 1 96 ? -1.794 7.667 17.434 1.00 92.62 96 MET A C 1
ATOM 724 O O . MET A 1 96 ? -2.109 7.903 18.599 1.00 92.62 96 MET A O 1
ATOM 728 N N . LEU A 1 97 ? -2.687 7.662 16.438 1.00 89.00 97 LEU A N 1
ATOM 729 C CA . LEU A 1 97 ? -4.109 7.937 16.647 1.00 89.00 97 LEU A CA 1
ATOM 730 C C . LEU A 1 97 ? -4.775 6.902 17.562 1.00 89.00 97 LEU A C 1
ATOM 732 O O . LEU A 1 97 ? -5.599 7.276 18.385 1.00 89.00 97 LEU A O 1
ATOM 736 N N . LYS A 1 98 ? -4.400 5.621 17.464 1.00 85.75 98 LYS A N 1
ATOM 737 C CA . LYS A 1 98 ? -4.906 4.573 18.368 1.00 85.75 98 LYS A CA 1
ATOM 738 C C . LYS A 1 98 ? -4.423 4.737 19.806 1.00 85.75 98 LYS A C 1
ATOM 740 O O . LYS A 1 98 ? -5.154 4.384 20.715 1.00 85.75 98 LYS A O 1
ATOM 745 N N . THR A 1 99 ? -3.196 5.213 20.013 1.00 85.12 99 THR A N 1
ATOM 746 C CA . THR A 1 99 ? -2.635 5.416 21.361 1.00 85.12 99 THR A CA 1
ATOM 747 C C . THR A 1 99 ? -3.082 6.717 22.023 1.00 85.12 99 THR A C 1
ATOM 749 O O . THR A 1 99 ? -2.877 6.883 23.219 1.00 85.12 99 THR A O 1
ATOM 752 N N . ALA A 1 100 ? -3.637 7.652 21.248 1.00 74.38 100 ALA A N 1
ATOM 753 C CA . ALA A 1 100 ? -4.158 8.926 21.740 1.00 74.38 100 ALA A CA 1
ATOM 754 C C . ALA A 1 100 ? -5.640 8.858 22.169 1.00 74.38 100 ALA A C 1
ATOM 756 O O . ALA A 1 100 ? -6.175 9.864 22.635 1.00 74.38 100 ALA A O 1
ATOM 757 N N . GLN A 1 101 ? -6.291 7.707 21.973 1.00 59.03 101 GLN A N 1
ATOM 758 C CA . GLN A 1 101 ? -7.662 7.395 22.397 1.00 59.03 101 GLN A CA 1
ATOM 759 C C . GLN A 1 101 ? -7.656 6.649 23.728 1.00 59.03 101 GLN A C 1
ATOM 761 O O . GLN A 1 101 ? -8.586 6.901 24.523 1.00 59.03 101 GLN A O 1
#

pLDDT: mean 84.01, std 18.38, range [41.47, 97.75]

Radius of gyration: 20.63 Å; chains: 1; bounding box: 45×45×56 Å

Foldseek 3Di:
DPDPPVVVVVVVVVVVVPDPPAPPLLVVLLVLQLVLLVLVCVLCVVVVNNPRDSVVSNVVVVVVSVVLVVDDNVSSNVVSVVSVVVSVVSVVVSVVVVVVD

Sequence (101 aa):
MKKSLLLLALCAFAGQLAAADMPAVCKKYKKAAYESIDKIAKFAKAQGKEDYDVAGAKKDFDKDYAELKGLSKQEQETACKAGLTEVKEVEAALQMLKTAQ